Protein AF-A0A3S1A5G0-F1 (afdb_monomer)

Mean predicted aligned error: 8.01 Å

Structure (mmCIF, N/CA/C/O backbone):
data_AF-A0A3S1A5G0-F1
#
_entry.id   AF-A0A3S1A5G0-F1
#
loop_
_atom_site.group_PDB
_atom_site.id
_atom_site.type_symbol
_atom_site.label_atom_id
_atom_site.label_alt_id
_atom_site.label_comp_id
_atom_site.label_asym_id
_atom_site.label_entity_id
_atom_site.label_seq_id
_atom_site.pdbx_PDB_ins_code
_atom_site.Cartn_x
_atom_site.Cartn_y
_atom_site.Cartn_z
_atom_site.occupancy
_atom_site.B_iso_or_equiv
_atom_site.auth_seq_id
_atom_site.auth_comp_id
_atom_site.auth_asym_id
_atom_site.auth_atom_id
_atom_site.pdbx_PDB_model_num
ATOM 1 N N . MET A 1 1 ? -16.734 -9.624 -8.275 1.00 59.69 1 MET A N 1
ATOM 2 C CA . MET A 1 1 ? -16.719 -8.374 -7.486 1.00 59.69 1 MET A CA 1
ATOM 3 C C . MET A 1 1 ? -15.672 -7.457 -8.098 1.00 59.69 1 MET A C 1
ATOM 5 O O . MET A 1 1 ? -14.616 -7.969 -8.450 1.00 59.69 1 MET A O 1
ATOM 9 N N . GLN A 1 2 ? -15.973 -6.176 -8.327 1.00 87.06 2 GLN A N 1
ATOM 10 C CA . GLN A 1 2 ? -14.981 -5.236 -8.868 1.00 87.06 2 GLN A CA 1
ATOM 11 C C . GLN A 1 2 ? -13.916 -4.934 -7.802 1.00 87.06 2 GLN A C 1
ATOM 13 O O . GLN A 1 2 ? -14.195 -5.022 -6.607 1.00 87.06 2 GLN A O 1
ATOM 18 N N . ILE A 1 3 ? -12.699 -4.570 -8.219 1.00 89.12 3 ILE A N 1
ATOM 19 C CA . ILE A 1 3 ? -11.584 -4.310 -7.288 1.00 89.12 3 ILE A CA 1
ATOM 20 C C . ILE A 1 3 ? -11.909 -3.191 -6.286 1.00 89.12 3 ILE A C 1
ATOM 22 O O . ILE A 1 3 ? -11.538 -3.273 -5.120 1.00 89.12 3 ILE A O 1
ATOM 26 N N . ILE A 1 4 ? -12.669 -2.181 -6.716 1.00 88.31 4 ILE A N 1
ATOM 27 C CA . ILE A 1 4 ? -13.096 -1.067 -5.864 1.00 88.31 4 ILE A CA 1
ATOM 28 C C . ILE A 1 4 ? -14.069 -1.544 -4.780 1.00 88.31 4 ILE A C 1
ATOM 30 O O . ILE A 1 4 ? -13.884 -1.202 -3.617 1.00 88.31 4 ILE A O 1
ATOM 34 N N . ASP A 1 5 ? -15.048 -2.385 -5.129 1.00 89.38 5 ASP A N 1
ATOM 35 C CA . ASP A 1 5 ? -16.004 -2.944 -4.158 1.00 89.38 5 ASP A CA 1
ATOM 36 C C . ASP A 1 5 ? -15.286 -3.752 -3.081 1.00 89.38 5 ASP A C 1
ATOM 38 O O . ASP A 1 5 ? -15.599 -3.648 -1.895 1.00 89.38 5 ASP A O 1
ATOM 42 N N . PHE A 1 6 ? -14.276 -4.520 -3.501 1.00 93.44 6 PHE A N 1
ATOM 43 C CA . PHE A 1 6 ? -13.421 -5.247 -2.579 1.00 93.44 6 PHE A CA 1
ATOM 44 C C . PHE A 1 6 ? -12.716 -4.294 -1.606 1.00 93.44 6 PHE A C 1
ATOM 46 O O . PHE A 1 6 ? -12.837 -4.483 -0.397 1.00 93.44 6 PHE A O 1
ATOM 53 N N . LEU A 1 7 ? -12.035 -3.253 -2.103 1.00 94.19 7 LEU A N 1
ATOM 54 C CA . LEU A 1 7 ? -11.307 -2.296 -1.260 1.00 94.19 7 LEU A CA 1
ATOM 55 C C . LEU A 1 7 ? -12.207 -1.600 -0.236 1.00 94.19 7 LEU A C 1
ATOM 57 O O . LEU A 1 7 ? -11.812 -1.441 0.921 1.00 94.19 7 LEU A O 1
ATOM 61 N N . VAL A 1 8 ? -13.427 -1.231 -0.638 1.00 92.19 8 VAL A N 1
ATOM 62 C CA . VAL A 1 8 ? -14.415 -0.673 0.292 1.00 92.19 8 VAL A CA 1
ATOM 63 C C . VAL A 1 8 ? -14.790 -1.698 1.363 1.00 92.19 8 VAL A C 1
ATOM 65 O O . VAL A 1 8 ? -14.816 -1.359 2.545 1.00 92.19 8 VAL A O 1
ATOM 68 N N . SER A 1 9 ? -15.042 -2.953 0.976 1.00 93.19 9 SER A N 1
ATOM 69 C CA . SER A 1 9 ? -15.456 -4.008 1.914 1.00 93.19 9 SER A CA 1
ATOM 70 C C . SER A 1 9 ? -14.397 -4.346 2.970 1.00 93.19 9 SER A C 1
ATOM 72 O O . SER A 1 9 ? -14.744 -4.770 4.071 1.00 93.19 9 SER A O 1
ATOM 74 N N . VAL A 1 10 ? -13.113 -4.126 2.666 1.00 95.56 10 VAL A N 1
ATOM 75 C CA . VAL A 1 10 ? -11.989 -4.433 3.566 1.00 95.56 10 VAL A CA 1
ATOM 76 C C . VAL A 1 10 ? -11.429 -3.209 4.292 1.00 95.56 10 VAL A C 1
ATOM 78 O O . VAL A 1 10 ? -10.388 -3.314 4.940 1.00 95.56 10 VAL A O 1
ATOM 81 N N . ASN A 1 11 ? -12.096 -2.055 4.212 1.00 95.25 11 ASN A N 1
ATOM 82 C CA . ASN A 1 11 ? -11.663 -0.819 4.862 1.00 95.25 11 ASN A CA 1
ATOM 83 C C . ASN A 1 11 ? -11.398 -1.022 6.366 1.00 95.25 11 ASN A C 1
ATOM 85 O O . ASN A 1 11 ? -12.297 -1.410 7.111 1.00 95.25 11 ASN A O 1
ATOM 89 N N . GLY A 1 12 ? -10.153 -0.795 6.794 1.00 95.88 12 GLY A N 1
ATOM 90 C CA . GLY A 1 12 ? -9.701 -0.993 8.175 1.00 95.88 12 GLY A CA 1
ATOM 91 C C . GLY A 1 12 ? -9.415 -2.447 8.570 1.00 95.88 12 GLY A C 1
ATOM 92 O O . GLY A 1 12 ? -8.951 -2.686 9.679 1.00 95.88 12 GLY A O 1
ATOM 93 N N . ASN A 1 13 ? -9.660 -3.413 7.681 1.00 97.12 13 ASN A N 1
ATOM 94 C CA . ASN A 1 13 ? -9.540 -4.849 7.960 1.00 97.12 13 ASN A CA 1
ATOM 95 C C . ASN A 1 13 ? -8.471 -5.556 7.111 1.00 97.12 13 ASN A C 1
ATOM 97 O O . ASN A 1 13 ? -8.110 -6.695 7.406 1.00 97.12 13 ASN A O 1
ATOM 101 N N . ALA A 1 14 ? -7.976 -4.916 6.052 1.00 98.12 14 ALA A N 1
ATOM 102 C CA . ALA A 1 14 ? -6.849 -5.407 5.268 1.00 98.12 14 ALA A CA 1
ATOM 103 C C . ALA A 1 14 ? -5.554 -4.652 5.607 1.00 98.12 14 ALA A C 1
ATOM 105 O O . ALA A 1 14 ? -5.556 -3.557 6.173 1.00 98.12 14 ALA A O 1
ATOM 106 N N . GLN A 1 15 ? -4.428 -5.255 5.249 1.00 98.69 15 GLN A N 1
ATOM 107 C CA . GLN A 1 15 ? -3.091 -4.757 5.554 1.00 98.69 15 GLN A CA 1
ATOM 108 C C . GLN A 1 15 ? -2.257 -4.670 4.285 1.00 98.69 15 GLN A C 1
ATOM 110 O O . GLN A 1 15 ? -2.434 -5.475 3.375 1.00 98.69 15 GLN A O 1
ATOM 115 N N . LEU A 1 16 ? -1.328 -3.725 4.241 1.00 98.75 16 LEU A N 1
ATOM 116 C CA . LEU A 1 16 ? -0.331 -3.601 3.193 1.00 98.75 16 LEU A CA 1
ATOM 117 C C . LEU A 1 16 ? 1.005 -4.149 3.698 1.00 98.75 16 LEU A C 1
ATOM 119 O O . LEU A 1 16 ? 1.461 -3.785 4.783 1.00 98.75 16 LEU A O 1
ATOM 123 N N . TRP A 1 17 ? 1.631 -5.006 2.902 1.00 98.69 17 TRP A N 1
ATOM 124 C CA . TRP A 1 17 ? 2.899 -5.651 3.227 1.00 98.69 17 TRP A CA 1
ATOM 125 C C . TRP A 1 17 ? 3.897 -5.462 2.089 1.00 98.69 17 TRP A C 1
ATOM 127 O O . TRP A 1 17 ? 3.534 -5.613 0.926 1.00 98.69 17 TRP A O 1
ATOM 137 N N . GLY A 1 18 ? 5.139 -5.116 2.414 1.00 98.12 18 GLY A N 1
ATOM 138 C CA . GLY A 1 18 ? 6.247 -5.018 1.471 1.00 98.12 18 GLY A CA 1
ATOM 139 C C . GLY A 1 18 ? 6.685 -6.390 0.970 1.00 98.12 18 GLY A C 1
ATOM 140 O O . GLY A 1 18 ? 6.433 -7.413 1.610 1.00 98.12 18 GLY A O 1
ATOM 141 N N . GLY A 1 19 ? 7.365 -6.414 -0.177 1.00 95.31 19 GLY A N 1
ATOM 142 C CA . GLY A 1 19 ? 7.886 -7.652 -0.765 1.00 95.31 19 GLY A CA 1
ATOM 143 C C . GLY A 1 19 ? 8.941 -8.368 0.090 1.00 95.31 19 GLY A C 1
ATOM 144 O O . GLY A 1 19 ? 9.226 -9.539 -0.134 1.00 95.31 19 GLY A O 1
ATOM 145 N N . ASP A 1 20 ? 9.488 -7.679 1.086 1.00 97.00 20 ASP A N 1
ATOM 146 C CA . ASP A 1 20 ? 10.397 -8.183 2.116 1.00 97.00 20 ASP A CA 1
ATOM 147 C C . ASP A 1 20 ? 9.690 -8.663 3.393 1.00 97.00 20 ASP A C 1
ATOM 149 O O . ASP A 1 20 ? 10.347 -9.073 4.349 1.00 97.00 20 ASP A O 1
ATOM 153 N N . GLY A 1 21 ? 8.357 -8.622 3.429 1.00 97.44 21 GLY A N 1
ATOM 154 C CA . GLY A 1 21 ? 7.574 -8.956 4.614 1.00 97.44 21 GLY A CA 1
ATOM 155 C C . GLY A 1 21 ? 7.481 -7.821 5.636 1.00 97.44 21 GLY A C 1
ATOM 156 O O . GLY A 1 21 ? 7.011 -8.055 6.748 1.00 97.44 21 GLY A O 1
ATOM 157 N N . GLN A 1 22 ? 7.884 -6.592 5.293 1.00 98.44 22 GLN A N 1
ATOM 158 C CA . GLN A 1 22 ? 7.667 -5.433 6.155 1.00 98.44 22 GLN A CA 1
ATOM 159 C C . GLN A 1 22 ? 6.181 -5.052 6.187 1.00 98.44 22 GLN A C 1
ATOM 161 O O . GLN A 1 22 ? 5.540 -4.904 5.151 1.00 98.44 22 GLN A O 1
ATOM 166 N N . PHE A 1 23 ? 5.632 -4.810 7.375 1.00 98.62 23 PHE A N 1
ATOM 167 C CA . PHE A 1 23 ? 4.306 -4.209 7.507 1.00 98.62 23 PHE A CA 1
ATOM 168 C C . PHE A 1 23 ? 4.342 -2.733 7.079 1.00 98.62 23 PHE A C 1
ATOM 170 O O . PHE A 1 23 ? 5.158 -1.965 7.592 1.00 98.62 23 PHE A O 1
ATOM 177 N N . LEU A 1 24 ? 3.458 -2.336 6.161 1.00 98.75 24 LEU A N 1
ATOM 178 C CA . LEU A 1 24 ? 3.393 -0.986 5.580 1.00 98.75 24 LEU A CA 1
ATOM 179 C C . LEU A 1 24 ? 2.120 -0.220 5.957 1.00 98.75 24 LEU A C 1
ATOM 181 O O . LEU A 1 24 ? 1.934 0.904 5.501 1.00 98.75 24 LEU A O 1
ATOM 185 N N . GLY A 1 25 ? 1.257 -0.800 6.792 1.00 98.56 25 GLY A N 1
ATOM 186 C CA . GLY A 1 25 ? 0.063 -0.143 7.321 1.00 98.56 25 GLY A CA 1
ATOM 187 C C . GLY A 1 25 ? -1.234 -0.907 7.076 1.00 98.56 25 GLY A C 1
ATOM 188 O O . GLY A 1 25 ? -1.294 -1.893 6.344 1.00 98.56 25 GLY A O 1
ATOM 189 N N . VAL A 1 26 ? -2.306 -0.436 7.704 1.00 98.56 26 VAL A N 1
ATOM 190 C CA . VAL A 1 26 ? -3.684 -0.869 7.463 1.00 98.56 26 VAL A CA 1
ATOM 191 C C . VAL A 1 26 ? -4.250 -0.043 6.312 1.00 98.56 26 VAL A C 1
ATOM 193 O O . VAL A 1 26 ? -4.201 1.190 6.342 1.00 98.56 26 VAL A O 1
ATOM 196 N N . VAL A 1 27 ? -4.832 -0.712 5.314 1.00 97.75 27 VAL A N 1
ATOM 197 C CA . VAL A 1 27 ? -5.611 -0.053 4.253 1.00 97.75 27 VAL A CA 1
ATOM 198 C C . VAL A 1 27 ? -6.927 0.436 4.862 1.00 97.75 27 VAL A C 1
ATOM 200 O O . VAL A 1 27 ? -7.902 -0.306 4.994 1.00 97.75 27 VAL A O 1
ATOM 203 N N . SER A 1 28 ? -6.906 1.682 5.327 1.00 96.00 28 SER A N 1
ATOM 204 C CA . SER A 1 28 ? -7.954 2.287 6.142 1.00 96.00 28 SER A CA 1
ATOM 205 C C . SER A 1 28 ? -8.206 3.729 5.725 1.00 96.00 28 SER A C 1
ATOM 207 O O . SER A 1 28 ? -7.273 4.493 5.484 1.00 96.00 28 SER A O 1
ATOM 209 N N . SER A 1 29 ? -9.476 4.126 5.703 1.00 95.50 29 SER A N 1
ATOM 210 C CA . SER A 1 29 ? -9.883 5.524 5.556 1.00 95.50 29 SER A CA 1
ATOM 211 C C . SER A 1 29 ? -9.835 6.302 6.876 1.00 95.50 29 SER A C 1
ATOM 213 O O . SER A 1 29 ? -10.126 7.494 6.896 1.00 95.50 29 SER A O 1
ATOM 215 N N . ASN A 1 30 ? -9.511 5.663 8.004 1.00 95.12 30 ASN A N 1
ATOM 216 C CA . ASN A 1 30 ? -9.376 6.361 9.278 1.00 95.12 30 ASN A CA 1
ATOM 217 C C . ASN A 1 30 ? -8.020 7.078 9.344 1.00 95.12 30 ASN A C 1
ATOM 219 O O . ASN A 1 30 ? -6.994 6.447 9.582 1.00 95.12 30 ASN A O 1
ATOM 223 N N . ILE A 1 31 ? -8.011 8.398 9.162 1.00 96.00 31 ILE A N 1
ATOM 224 C CA . ILE A 1 31 ? -6.790 9.223 9.200 1.00 96.00 31 ILE A CA 1
ATOM 225 C C . ILE A 1 31 ? -6.173 9.352 10.601 1.00 96.00 31 ILE A C 1
ATOM 227 O O . ILE A 1 31 ? -5.032 9.786 10.726 1.00 96.00 31 ILE A O 1
ATOM 231 N N . TYR A 1 32 ? -6.917 8.991 11.650 1.00 95.25 32 TYR A N 1
ATOM 232 C CA . TYR A 1 32 ? -6.468 9.080 13.042 1.00 95.25 32 TYR A CA 1
ATOM 233 C C . TYR A 1 32 ? -5.896 7.765 13.572 1.00 95.25 32 TYR A C 1
ATOM 235 O O . TYR A 1 32 ? -5.269 7.752 14.630 1.00 95.25 32 TYR A O 1
ATOM 243 N N . ASP A 1 33 ? -6.097 6.657 12.857 1.00 97.00 33 ASP A N 1
ATOM 244 C CA . ASP A 1 33 ? -5.480 5.385 13.212 1.00 97.00 33 ASP A CA 1
ATOM 245 C C . ASP A 1 33 ? -3.966 5.469 12.970 1.00 97.00 33 ASP A C 1
ATOM 247 O O . ASP A 1 33 ? -3.500 5.838 11.891 1.00 97.00 33 ASP A O 1
ATOM 251 N N . VAL A 1 34 ? -3.181 5.140 13.994 1.00 97.19 34 VAL A N 1
ATOM 252 C CA . VAL A 1 34 ? -1.711 5.163 13.955 1.00 97.19 34 VAL A CA 1
ATOM 253 C C . VAL A 1 34 ? -1.129 4.218 12.904 1.00 97.19 34 VAL A C 1
ATOM 255 O O . VAL A 1 34 ? -0.036 4.473 12.398 1.00 97.19 34 VAL A O 1
ATOM 258 N N . ASN A 1 35 ? -1.862 3.160 12.551 1.00 98.25 35 ASN A N 1
ATOM 259 C CA . ASN A 1 35 ? -1.448 2.180 11.555 1.00 98.25 35 ASN A CA 1
ATOM 260 C C . ASN A 1 35 ? -2.002 2.472 10.158 1.00 98.25 35 ASN A C 1
ATOM 262 O O . ASN A 1 35 ? -1.646 1.769 9.219 1.00 98.25 35 ASN A O 1
ATOM 266 N N . SER A 1 36 ? -2.866 3.472 9.992 1.00 98.19 36 SER A N 1
ATOM 267 C CA . SER A 1 36 ? -3.494 3.761 8.703 1.00 98.19 36 SER A CA 1
ATOM 268 C C . SER A 1 36 ? -2.501 4.293 7.672 1.00 98.19 36 SER A C 1
ATOM 270 O O . SER A 1 36 ? -1.716 5.202 7.955 1.00 98.19 36 SER A O 1
ATOM 272 N N . ILE A 1 37 ? -2.615 3.797 6.437 1.00 98.31 37 ILE A N 1
ATOM 273 C CA . ILE A 1 37 ? -1.882 4.329 5.277 1.00 98.31 37 ILE A CA 1
ATOM 274 C C . ILE A 1 37 ? -2.303 5.759 4.893 1.00 98.31 37 ILE A C 1
ATOM 276 O O . ILE A 1 37 ? -1.657 6.379 4.054 1.00 98.31 37 ILE A O 1
ATOM 280 N N . LEU A 1 38 ? -3.374 6.297 5.489 1.00 97.62 38 LEU A N 1
ATOM 281 C CA . LEU A 1 38 ? -3.796 7.690 5.309 1.00 97.62 38 LEU A CA 1
ATOM 282 C C . LEU A 1 38 ? -3.459 8.598 6.494 1.00 97.62 38 LEU A C 1
ATOM 284 O O . LEU A 1 38 ? -3.757 9.794 6.455 1.00 97.62 38 LEU A O 1
ATOM 288 N N . ASN A 1 39 ? -2.844 8.075 7.555 1.00 97.50 39 ASN A N 1
ATOM 289 C CA . ASN A 1 39 ? -2.387 8.926 8.641 1.00 97.50 39 ASN A CA 1
ATOM 290 C C . ASN A 1 39 ? -1.140 9.706 8.203 1.00 97.50 39 ASN A C 1
ATOM 292 O O . ASN A 1 39 ? -0.016 9.209 8.286 1.00 97.50 39 ASN A O 1
ATOM 296 N N . GLN A 1 40 ? -1.347 10.949 7.765 1.00 96.88 40 GLN A N 1
ATOM 297 C CA . GLN A 1 40 ? -0.306 11.835 7.228 1.00 96.88 40 GLN A CA 1
ATOM 298 C C . GLN A 1 40 ? 0.824 12.176 8.218 1.00 96.88 40 GLN A C 1
ATOM 300 O O . GLN A 1 40 ? 1.882 12.655 7.806 1.00 96.88 40 GLN A O 1
ATOM 305 N N . TYR A 1 41 ? 0.611 11.935 9.513 1.00 96.25 41 TYR A N 1
ATOM 306 C CA . TYR A 1 41 ? 1.606 12.148 10.566 1.00 96.25 41 TYR A CA 1
ATOM 307 C C . TYR A 1 41 ? 2.176 10.830 11.114 1.00 96.25 41 TYR A C 1
ATOM 309 O O . TYR A 1 41 ? 3.049 10.852 11.978 1.00 96.25 41 TYR A O 1
ATOM 317 N N . GLY A 1 42 ? 1.688 9.685 10.629 1.00 95.56 42 GLY A N 1
ATOM 318 C CA . GLY A 1 42 ? 2.087 8.355 11.076 1.00 95.56 42 GLY A CA 1
ATOM 319 C C . GLY A 1 42 ? 3.242 7.755 10.273 1.00 95.56 42 GLY A C 1
ATOM 320 O O . GLY A 1 42 ? 3.596 8.214 9.186 1.00 95.56 42 GLY A O 1
ATOM 321 N N . PHE A 1 43 ? 3.798 6.658 10.790 1.00 97.81 43 PHE A N 1
ATOM 322 C CA . PHE A 1 43 ? 4.897 5.924 10.148 1.00 97.81 43 PHE A CA 1
ATOM 323 C C . PHE A 1 43 ? 4.521 5.284 8.804 1.00 97.81 43 PHE A C 1
ATOM 325 O O . PHE A 1 43 ? 5.403 5.086 7.969 1.00 97.81 43 PHE A O 1
ATOM 332 N N . TYR A 1 44 ? 3.235 4.977 8.616 1.00 98.44 44 TYR A N 1
ATOM 333 C CA . TYR A 1 44 ? 2.710 4.172 7.509 1.00 98.44 44 TYR A CA 1
ATOM 334 C C . TYR A 1 44 ? 1.948 4.978 6.447 1.00 98.44 44 TYR A C 1
ATOM 336 O O . TYR A 1 44 ? 1.826 4.525 5.315 1.00 98.44 44 TYR A O 1
ATOM 344 N N . GLY A 1 45 ? 1.457 6.173 6.788 1.00 97.50 45 GLY A N 1
ATOM 345 C CA . GLY A 1 45 ? 0.761 7.060 5.847 1.00 97.50 45 GLY A CA 1
ATOM 346 C C . GLY A 1 45 ? 1.444 8.405 5.613 1.00 97.50 45 GLY A C 1
ATOM 347 O O . GLY A 1 45 ? 1.126 9.105 4.653 1.00 97.50 45 GLY A O 1
ATOM 348 N N . GLY A 1 46 ? 2.398 8.787 6.465 1.00 97.50 46 GLY A N 1
ATOM 349 C CA . GLY A 1 46 ? 3.022 10.101 6.404 1.00 97.50 46 GLY A CA 1
ATOM 350 C C . GLY A 1 46 ? 4.040 10.241 5.280 1.00 97.50 46 GLY A C 1
ATOM 351 O O . GLY A 1 46 ? 4.753 9.296 4.945 1.00 97.50 46 GLY A O 1
ATOM 352 N N . GLN A 1 47 ? 4.179 11.456 4.750 1.00 97.25 47 GLN A N 1
ATOM 353 C CA . GLN A 1 47 ? 5.163 11.792 3.706 1.00 97.25 47 GLN A CA 1
ATOM 354 C C . GLN A 1 47 ? 6.629 11.636 4.154 1.00 97.25 47 GLN A C 1
ATOM 356 O O . GLN A 1 47 ? 7.534 11.584 3.330 1.00 97.25 47 GLN A O 1
ATOM 361 N N . TYR A 1 48 ? 6.865 11.542 5.464 1.00 96.62 48 TYR A N 1
ATOM 362 C CA . TYR A 1 48 ? 8.177 11.268 6.059 1.00 96.62 48 TYR A CA 1
ATOM 363 C C . TYR A 1 48 ? 8.198 9.947 6.840 1.00 96.62 48 TYR A C 1
ATOM 365 O O . TYR A 1 48 ? 9.169 9.644 7.531 1.00 96.62 48 TYR A O 1
ATOM 373 N N . GLY A 1 49 ? 7.125 9.1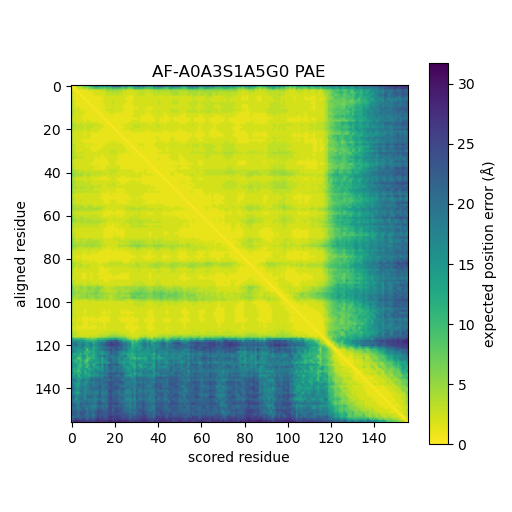56 6.752 1.00 98.00 49 GLY A N 1
ATOM 374 C CA . GLY A 1 49 ? 7.032 7.863 7.413 1.00 98.00 49 GLY A CA 1
ATOM 375 C C . GLY A 1 49 ? 8.036 6.881 6.815 1.00 98.00 49 GLY A C 1
ATOM 376 O O . GLY A 1 49 ? 8.118 6.728 5.597 1.00 98.00 49 GLY A O 1
ATOM 377 N N . VAL A 1 50 ? 8.821 6.212 7.658 1.00 97.31 50 VAL A N 1
ATOM 378 C CA . VAL A 1 50 ? 9.876 5.290 7.196 1.00 97.31 50 VAL A CA 1
ATOM 379 C C . VAL A 1 50 ? 9.321 4.033 6.514 1.00 97.31 50 VAL A C 1
ATOM 381 O O . VAL A 1 50 ? 10.004 3.451 5.676 1.00 97.31 50 VAL A O 1
ATOM 384 N N . PHE A 1 51 ? 8.075 3.656 6.823 1.00 98.62 51 PHE A N 1
ATOM 385 C CA . PHE A 1 51 ? 7.358 2.512 6.241 1.00 98.62 51 PHE A CA 1
ATOM 386 C C . PHE A 1 51 ? 6.212 2.940 5.315 1.00 98.62 51 PHE A C 1
ATOM 388 O O . PHE A 1 51 ? 5.412 2.115 4.888 1.00 98.62 51 PHE A O 1
ATOM 395 N N . SER A 1 52 ? 6.111 4.235 5.024 1.00 98.50 52 SER A N 1
ATOM 396 C CA . SER A 1 52 ? 5.008 4.799 4.260 1.00 98.50 52 SER A CA 1
ATOM 397 C C . SER A 1 52 ? 5.255 4.674 2.764 1.00 98.50 52 SER A C 1
ATOM 399 O O . SER A 1 52 ? 6.306 5.086 2.263 1.00 98.50 52 SER A O 1
ATOM 401 N N . ILE A 1 53 ? 4.249 4.187 2.036 1.00 98.38 53 ILE A N 1
ATOM 402 C CA . ILE A 1 53 ? 4.258 4.249 0.569 1.00 98.38 53 ILE A CA 1
ATOM 403 C C . ILE A 1 53 ? 4.112 5.687 0.057 1.00 98.38 53 ILE A C 1
ATOM 405 O O . ILE A 1 53 ? 4.511 5.982 -1.060 1.00 98.38 53 ILE A O 1
ATOM 409 N N . SER A 1 54 ? 3.614 6.602 0.889 1.00 98.06 54 SER A N 1
ATOM 410 C CA . SER A 1 54 ? 3.483 8.026 0.565 1.00 98.06 54 SER A CA 1
ATOM 411 C C . SER A 1 54 ? 4.774 8.816 0.812 1.00 98.06 54 SER A C 1
ATOM 413 O O . SER A 1 54 ? 4.787 10.028 0.610 1.00 98.06 54 SER A O 1
ATOM 415 N N . ASN A 1 55 ? 5.855 8.175 1.278 1.00 98.25 55 ASN A N 1
ATOM 416 C CA . ASN A 1 55 ? 7.151 8.826 1.465 1.00 98.25 55 ASN A CA 1
ATOM 417 C C . ASN A 1 55 ? 7.991 8.755 0.174 1.00 98.25 55 ASN A C 1
ATOM 419 O O . ASN A 1 55 ? 8.578 7.705 -0.108 1.00 98.25 55 ASN A O 1
ATOM 423 N N . PRO A 1 56 ? 8.137 9.862 -0.583 1.00 97.50 56 PRO A N 1
ATOM 424 C CA . PRO A 1 56 ? 8.806 9.860 -1.886 1.00 97.50 56 PRO A CA 1
ATOM 425 C C . PRO A 1 56 ? 10.327 9.658 -1.801 1.00 97.50 56 PRO A C 1
ATOM 427 O O . PRO A 1 56 ? 10.984 9.457 -2.823 1.00 97.50 56 PRO A O 1
ATOM 430 N N . TYR A 1 57 ? 10.898 9.704 -0.598 1.00 96.25 57 TYR A N 1
ATOM 431 C CA . TYR A 1 57 ? 12.321 9.478 -0.347 1.00 96.25 57 TYR A CA 1
ATOM 432 C C . TYR A 1 57 ? 12.591 8.119 0.315 1.00 96.25 57 TYR A C 1
ATOM 434 O O . TYR A 1 57 ? 13.746 7.76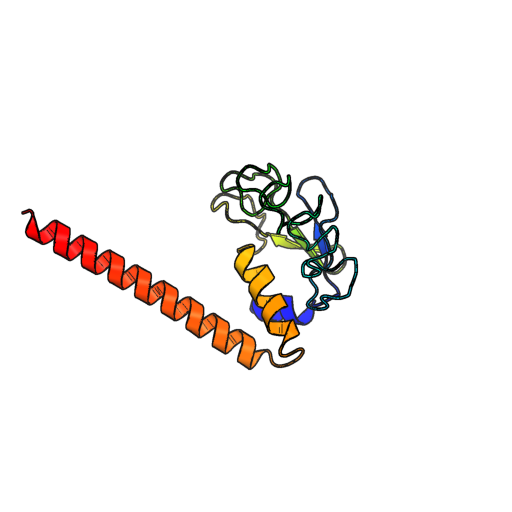3 0.543 1.00 96.25 57 TYR A O 1
ATOM 442 N N . GLY A 1 58 ? 11.539 7.367 0.650 1.00 96.31 58 GLY A N 1
ATOM 443 C CA . GLY A 1 58 ? 11.625 6.116 1.395 1.00 96.31 58 GLY A CA 1
ATOM 444 C C . GLY A 1 58 ? 11.800 4.878 0.517 1.00 96.31 58 GLY A C 1
ATOM 445 O O . GLY A 1 58 ? 11.526 4.884 -0.683 1.00 96.31 58 GLY A O 1
ATOM 446 N N . LEU A 1 59 ? 12.186 3.771 1.155 1.00 97.69 59 LEU A N 1
ATOM 447 C CA . LEU A 1 59 ? 12.347 2.462 0.511 1.00 97.69 59 LEU A CA 1
ATOM 448 C C . LEU A 1 59 ? 11.039 1.919 -0.094 1.00 97.69 59 LEU A C 1
ATOM 450 O O . LEU A 1 59 ? 11.074 1.210 -1.100 1.00 97.69 59 LEU A O 1
ATOM 454 N N . TYR A 1 60 ? 9.907 2.282 0.516 1.00 98.38 60 TYR A N 1
ATOM 455 C CA . TYR A 1 60 ? 8.571 1.775 0.195 1.00 98.38 60 TYR A CA 1
ATOM 456 C C . TYR A 1 60 ? 7.695 2.766 -0.576 1.00 98.38 60 TYR A C 1
ATOM 458 O O . TYR A 1 60 ? 6.625 2.380 -1.022 1.00 98.38 60 TYR A O 1
ATOM 466 N N . GLY A 1 61 ? 8.124 4.020 -0.744 1.00 97.75 61 GLY A N 1
ATOM 467 C CA . GLY A 1 61 ? 7.345 5.052 -1.442 1.00 97.75 61 GLY A CA 1
ATOM 468 C C . GLY A 1 61 ? 8.110 5.812 -2.521 1.00 97.75 61 GLY A C 1
ATOM 469 O O . GLY A 1 61 ? 7.516 6.368 -3.441 1.00 97.75 61 GLY A O 1
ATOM 470 N N . GLY A 1 62 ? 9.443 5.807 -2.476 1.00 97.25 62 GLY A N 1
ATOM 471 C CA . GLY A 1 62 ? 10.252 6.540 -3.439 1.00 97.25 62 GLY A CA 1
ATOM 472 C C . GLY A 1 62 ? 10.299 5.881 -4.810 1.00 97.25 62 GLY A C 1
ATOM 473 O O . GLY A 1 62 ? 10.249 4.660 -4.936 1.00 97.25 62 GLY A O 1
ATOM 474 N N . GLN A 1 63 ? 10.472 6.686 -5.857 1.00 96.25 63 GLN A N 1
ATOM 475 C CA . GLN A 1 63 ? 10.554 6.214 -7.251 1.00 96.25 63 GLN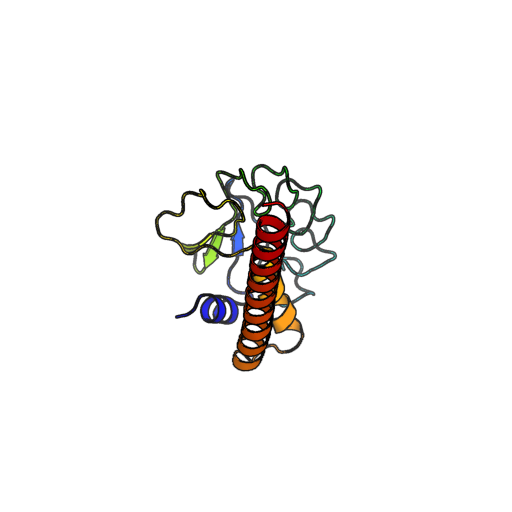 A CA 1
ATOM 476 C C . GLN A 1 63 ? 11.711 5.228 -7.515 1.00 96.25 63 GLN A C 1
ATOM 478 O O . GLN A 1 63 ? 11.678 4.476 -8.482 1.00 96.25 63 GLN A O 1
ATOM 483 N N . TRP A 1 64 ? 12.725 5.223 -6.645 1.00 96.00 64 TRP A N 1
ATOM 484 C CA . TRP A 1 64 ? 13.886 4.327 -6.707 1.00 96.00 64 TRP A CA 1
ATOM 485 C C . TRP A 1 64 ? 13.897 3.279 -5.586 1.00 96.00 64 TRP A C 1
ATOM 487 O O . TRP A 1 64 ? 14.846 2.507 -5.471 1.00 96.00 64 TRP A O 1
ATOM 497 N N . GLY A 1 65 ? 12.866 3.252 -4.738 1.00 97.56 65 GLY A N 1
ATOM 498 C CA . GLY A 1 65 ? 12.761 2.284 -3.654 1.00 97.56 65 GLY A CA 1
ATOM 499 C C . GLY A 1 65 ? 12.615 0.869 -4.209 1.00 97.56 65 GLY A C 1
ATOM 500 O O . GLY A 1 65 ? 11.789 0.624 -5.088 1.00 97.56 65 GLY A O 1
ATOM 501 N N . VAL A 1 66 ? 13.419 -0.076 -3.722 1.00 96.50 66 VAL A N 1
ATOM 502 C CA . VAL A 1 66 ? 13.412 -1.460 -4.240 1.00 96.50 66 VAL A CA 1
ATOM 503 C C . VAL A 1 66 ? 12.113 -2.209 -3.916 1.00 96.50 66 VAL A C 1
ATOM 505 O O . VAL A 1 66 ? 11.741 -3.109 -4.663 1.00 96.50 66 VAL A O 1
ATOM 508 N N . TYR A 1 67 ? 11.396 -1.785 -2.869 1.00 97.75 67 TYR A N 1
ATOM 509 C CA . TYR A 1 67 ? 10.080 -2.301 -2.463 1.00 97.75 67 TYR A CA 1
ATOM 510 C C . TYR A 1 67 ? 8.956 -1.285 -2.694 1.00 97.75 67 TYR A C 1
ATOM 512 O O . TYR A 1 67 ? 7.863 -1.421 -2.148 1.00 97.75 67 TYR A O 1
ATOM 520 N N . SER A 1 68 ? 9.227 -0.231 -3.462 1.00 98.19 68 SER A N 1
ATOM 521 C CA . SER A 1 68 ? 8.258 0.828 -3.705 1.00 98.19 68 SER A CA 1
ATOM 522 C C . SER A 1 68 ? 7.280 0.434 -4.810 1.00 98.19 68 SER A C 1
ATOM 524 O O . SER A 1 68 ? 7.722 0.048 -5.898 1.00 98.19 68 SER A O 1
ATOM 526 N N . PRO A 1 69 ? 5.962 0.619 -4.611 1.00 98.06 69 PRO A N 1
ATOM 527 C CA . PRO A 1 69 ? 4.980 0.402 -5.663 1.00 98.06 69 PRO A CA 1
ATOM 528 C C . PRO A 1 69 ? 5.115 1.448 -6.782 1.00 98.06 69 PRO A C 1
ATOM 530 O O . PRO A 1 69 ? 4.595 1.239 -7.875 1.00 98.06 69 PRO A O 1
ATOM 533 N N . TYR A 1 70 ? 5.821 2.558 -6.534 1.00 98.19 70 TYR A N 1
ATOM 534 C CA . TYR A 1 70 ? 6.074 3.624 -7.503 1.00 98.19 70 TYR A CA 1
ATOM 535 C C . TYR A 1 70 ? 7.293 3.375 -8.388 1.00 98.19 70 TYR A C 1
ATOM 537 O O . TYR A 1 70 ? 7.436 4.033 -9.418 1.00 98.19 70 TYR A O 1
ATOM 545 N N . ASN A 1 71 ? 8.170 2.446 -8.008 1.00 97.56 71 ASN A N 1
ATOM 546 C CA . ASN A 1 71 ? 9.335 2.107 -8.811 1.00 97.56 71 ASN A CA 1
ATOM 547 C C . ASN A 1 71 ? 8.909 1.206 -9.990 1.00 97.56 71 ASN A C 1
ATOM 549 O O . ASN A 1 71 ? 8.468 0.075 -9.759 1.00 97.56 71 ASN A O 1
ATOM 553 N N . PRO A 1 72 ? 9.067 1.650 -11.255 1.00 95.75 72 PRO A N 1
ATOM 554 C CA . PRO A 1 72 ? 8.651 0.877 -12.428 1.00 95.75 72 PRO A CA 1
ATOM 555 C C . PRO A 1 72 ? 9.460 -0.413 -12.627 1.00 95.75 72 PRO A C 1
ATOM 557 O O . PRO A 1 72 ? 9.078 -1.245 -13.444 1.00 95.75 72 PRO A O 1
ATOM 560 N N . TYR A 1 73 ? 10.550 -0.596 -11.877 1.00 95.44 73 TYR A N 1
ATOM 561 C CA . TYR A 1 73 ? 11.404 -1.782 -11.893 1.00 95.44 73 TYR A CA 1
ATOM 562 C C . TYR A 1 73 ? 11.313 -2.609 -10.600 1.00 95.44 73 TYR A C 1
ATOM 564 O O . TYR A 1 73 ? 12.123 -3.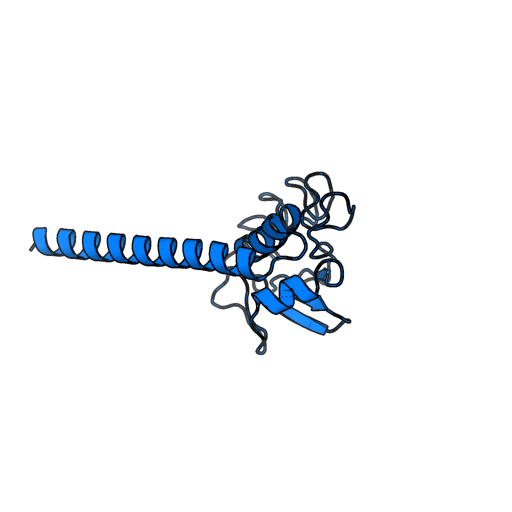511 -10.395 1.00 95.44 73 TYR A O 1
ATOM 572 N N . CYS A 1 74 ? 10.357 -2.321 -9.709 1.00 95.31 74 CYS A N 1
ATOM 573 C CA . CYS A 1 74 ? 10.168 -3.090 -8.480 1.00 95.31 74 CYS A CA 1
ATOM 574 C C . CYS A 1 74 ? 9.782 -4.542 -8.803 1.00 95.31 74 CYS A C 1
ATOM 576 O O . CYS A 1 74 ? 8.722 -4.796 -9.379 1.00 95.31 74 CYS A O 1
ATOM 578 N N . THR A 1 75 ? 10.640 -5.499 -8.442 1.00 92.62 75 THR A N 1
ATOM 579 C CA . THR A 1 75 ? 10.402 -6.936 -8.670 1.00 92.62 75 THR A CA 1
ATOM 580 C C . THR A 1 75 ? 9.572 -7.582 -7.569 1.00 92.62 75 THR A C 1
ATOM 582 O O . THR A 1 75 ? 8.908 -8.582 -7.824 1.00 92.62 75 THR A O 1
ATOM 585 N N . TYR A 1 76 ? 9.585 -7.001 -6.367 1.00 93.81 76 TYR A N 1
ATOM 586 C CA . TYR A 1 76 ? 8.844 -7.480 -5.199 1.00 93.81 76 TYR A CA 1
ATOM 587 C C . TYR A 1 76 ? 7.931 -6.367 -4.670 1.00 93.81 76 TYR A C 1
ATOM 589 O O . TYR A 1 76 ? 8.230 -5.755 -3.639 1.00 93.81 76 TYR A O 1
ATOM 597 N N . PRO A 1 77 ? 6.860 -6.039 -5.415 1.00 96.44 77 PRO A N 1
ATOM 598 C CA . PRO A 1 77 ? 5.959 -4.960 -5.045 1.00 96.44 77 PRO A CA 1
ATOM 599 C C . PRO A 1 77 ? 5.173 -5.276 -3.769 1.00 96.44 77 PRO A C 1
ATOM 601 O O . PRO A 1 77 ? 4.957 -6.449 -3.450 1.00 96.44 77 PRO A O 1
ATOM 604 N N . PRO A 1 78 ? 4.686 -4.242 -3.066 1.00 98.31 78 PRO A N 1
ATOM 605 C CA . PRO A 1 78 ? 3.777 -4.427 -1.953 1.00 98.31 78 PRO A CA 1
ATOM 606 C C . PRO A 1 78 ? 2.496 -5.167 -2.337 1.00 98.31 78 PRO A C 1
ATOM 608 O O . PRO A 1 78 ? 1.984 -5.054 -3.455 1.00 98.31 78 PRO A O 1
ATOM 611 N N . VAL A 1 79 ? 1.934 -5.879 -1.368 1.00 98.44 79 VAL A N 1
ATOM 612 C CA . VAL A 1 79 ? 0.723 -6.678 -1.517 1.00 98.44 79 VAL A CA 1
ATOM 613 C C . VAL A 1 79 ? -0.277 -6.347 -0.417 1.00 98.44 79 VAL A C 1
ATOM 615 O O . VAL A 1 79 ? 0.073 -6.199 0.755 1.00 98.44 79 VAL A O 1
ATOM 618 N N . ILE A 1 80 ? -1.543 -6.218 -0.799 1.00 98.62 80 ILE A N 1
ATOM 619 C CA . ILE A 1 80 ? -2.658 -6.147 0.137 1.00 98.62 80 ILE A CA 1
ATOM 620 C C . ILE A 1 80 ? -2.974 -7.569 0.588 1.00 98.62 80 ILE A C 1
ATOM 622 O O . ILE A 1 80 ? -3.144 -8.472 -0.235 1.00 98.62 80 ILE A O 1
ATOM 626 N N . VAL A 1 81 ? -3.079 -7.750 1.899 1.00 98.62 81 VAL A N 1
ATOM 627 C CA . VAL A 1 81 ? -3.401 -9.005 2.570 1.00 98.62 81 VAL A CA 1
ATOM 628 C C . VAL A 1 81 ? -4.718 -8.837 3.320 1.00 98.62 81 VAL A C 1
ATOM 630 O O . VAL A 1 81 ? -4.893 -7.888 4.085 1.00 98.62 81 VAL A O 1
ATOM 633 N N . TYR A 1 82 ? -5.645 -9.772 3.116 1.00 97.94 82 TYR A N 1
ATOM 634 C CA . TYR A 1 82 ? -6.922 -9.835 3.825 1.00 97.94 82 TYR A CA 1
ATOM 635 C C . TYR A 1 82 ? -7.137 -11.245 4.377 1.00 97.94 82 TYR A C 1
ATOM 637 O O . TYR A 1 82 ? -7.041 -12.228 3.643 1.00 97.94 82 TYR A O 1
ATOM 645 N N . GLY A 1 83 ? -7.382 -11.357 5.687 1.00 95.44 83 GLY A N 1
ATOM 646 C CA . GLY A 1 83 ? -7.527 -12.656 6.356 1.00 95.44 83 GLY A CA 1
ATOM 647 C C . GLY A 1 83 ? -6.320 -13.579 6.143 1.00 95.44 83 GLY A C 1
ATOM 648 O O . GLY A 1 83 ? -6.503 -14.754 5.842 1.00 95.44 83 GLY A O 1
ATOM 649 N N . ASN A 1 84 ? -5.103 -13.031 6.232 1.00 94.06 84 ASN A N 1
ATOM 650 C CA . ASN A 1 84 ? -3.816 -13.700 5.977 1.00 94.06 84 ASN A CA 1
ATOM 651 C C . ASN A 1 84 ? -3.585 -14.189 4.536 1.00 94.06 84 ASN A C 1
ATOM 653 O O . ASN A 1 84 ? -2.574 -14.835 4.273 1.00 94.06 84 ASN A O 1
ATOM 657 N N . ASN A 1 85 ? -4.471 -13.859 3.596 1.00 97.00 85 ASN A N 1
ATOM 658 C CA . ASN A 1 85 ? -4.311 -14.218 2.193 1.00 97.00 85 ASN A CA 1
ATOM 659 C C . ASN A 1 85 ? -3.899 -12.990 1.365 1.00 97.00 85 ASN A C 1
ATOM 661 O O . ASN A 1 85 ? -4.543 -11.943 1.484 1.00 97.00 85 ASN A O 1
ATOM 665 N N . PRO A 1 86 ? -2.861 -13.091 0.515 1.00 97.06 86 PRO A N 1
ATOM 666 C CA . PRO A 1 86 ? -2.560 -12.082 -0.497 1.00 97.06 86 PRO A CA 1
ATOM 667 C C . PRO A 1 86 ? -3.727 -11.945 -1.480 1.00 97.06 86 PRO A C 1
ATOM 669 O O . PRO A 1 86 ? -4.205 -12.947 -2.010 1.00 97.06 86 PRO A O 1
ATOM 672 N N . VAL A 1 87 ? -4.191 -10.718 -1.723 1.00 97.25 87 VAL A N 1
ATOM 673 C CA . VAL A 1 87 ? -5.403 -10.468 -2.528 1.00 97.25 87 VAL A CA 1
ATOM 674 C C . VAL A 1 87 ? -5.194 -9.505 -3.692 1.00 97.25 87 VAL A C 1
ATOM 676 O O . VAL A 1 87 ? -5.826 -9.686 -4.729 1.00 97.25 87 VAL A O 1
ATOM 679 N N . ILE A 1 88 ? -4.340 -8.487 -3.555 1.00 97.38 88 ILE A N 1
ATOM 680 C CA . ILE A 1 88 ? -4.101 -7.467 -4.591 1.00 97.38 88 ILE A CA 1
ATOM 681 C C . ILE A 1 88 ? -2.636 -7.044 -4.543 1.00 97.38 88 ILE A C 1
ATOM 683 O O . ILE A 1 88 ? -2.124 -6.742 -3.469 1.00 97.38 88 ILE A O 1
ATOM 687 N N . ILE A 1 89 ? -1.982 -6.954 -5.696 1.00 98.00 89 ILE A N 1
ATOM 688 C CA . ILE A 1 89 ? -0.634 -6.389 -5.811 1.00 98.00 89 ILE A CA 1
ATOM 689 C C . ILE A 1 89 ? -0.725 -4.891 -6.083 1.00 98.00 89 ILE A C 1
ATOM 691 O O . ILE A 1 89 ? -1.498 -4.452 -6.932 1.00 98.00 89 ILE A O 1
ATOM 695 N N . VAL A 1 90 ? 0.085 -4.104 -5.381 1.00 98.31 90 VAL A N 1
ATOM 696 C CA . VAL A 1 90 ? 0.148 -2.650 -5.535 1.00 98.31 90 VAL A CA 1
ATOM 697 C C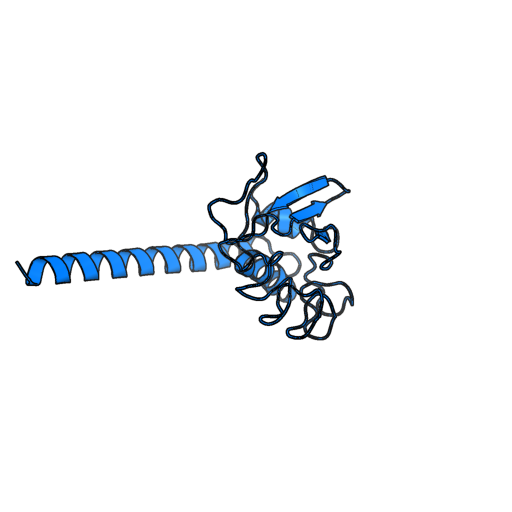 . VAL A 1 90 ? 1.428 -2.302 -6.279 1.00 98.31 90 VAL A C 1
ATOM 699 O O . VAL A 1 90 ? 2.519 -2.438 -5.730 1.00 98.31 90 VAL A O 1
ATOM 702 N N . THR A 1 91 ? 1.333 -1.893 -7.545 1.00 98.00 91 THR A N 1
ATOM 703 C CA . THR A 1 91 ? 2.532 -1.597 -8.343 1.00 98.00 91 THR A CA 1
ATOM 704 C C . THR A 1 91 ? 2.248 -0.778 -9.596 1.00 98.00 91 THR A C 1
ATOM 706 O O . THR A 1 91 ? 1.193 -0.902 -10.216 1.00 98.00 91 THR A O 1
ATOM 709 N N . ARG A 1 92 ? 3.241 0.020 -9.998 1.00 96.69 92 ARG A N 1
ATOM 710 C CA . ARG A 1 92 ? 3.359 0.654 -11.317 1.00 96.69 92 ARG A CA 1
ATOM 711 C C . ARG A 1 92 ? 4.224 -0.122 -12.295 1.00 96.69 92 ARG A C 1
ATOM 713 O O . ARG A 1 92 ? 4.302 0.272 -13.454 1.00 96.69 92 ARG A O 1
ATOM 720 N N . ASN A 1 93 ? 4.889 -1.188 -11.858 1.00 96.31 93 ASN A N 1
ATOM 721 C CA . ASN A 1 93 ? 5.669 -2.030 -12.752 1.00 96.31 93 ASN A CA 1
ATOM 722 C C . ASN A 1 93 ? 4.712 -2.877 -13.619 1.00 96.31 93 ASN A C 1
ATOM 724 O O . ASN A 1 93 ? 4.080 -3.796 -13.092 1.00 96.31 93 ASN A O 1
ATOM 728 N N . PRO A 1 94 ? 4.612 -2.632 -14.942 1.00 90.25 94 PRO A N 1
ATOM 729 C CA . PRO A 1 94 ? 3.704 -3.380 -15.814 1.00 90.25 94 PRO A CA 1
ATOM 730 C C . PRO A 1 94 ? 4.145 -4.836 -16.035 1.00 90.25 94 PRO A C 1
ATOM 732 O O . PRO A 1 94 ? 3.380 -5.633 -16.571 1.00 90.25 94 PRO A O 1
ATOM 735 N N . TYR A 1 95 ? 5.368 -5.185 -15.627 1.00 92.44 95 TYR A N 1
ATOM 736 C CA . TYR A 1 95 ? 5.964 -6.513 -15.760 1.00 92.44 95 TYR A CA 1
ATOM 737 C C . TYR A 1 95 ? 6.066 -7.258 -14.423 1.00 92.44 95 TYR A C 1
ATOM 739 O O . TYR A 1 95 ? 6.740 -8.286 -14.343 1.00 92.44 95 TYR A O 1
ATOM 747 N N . ALA A 1 96 ? 5.437 -6.743 -13.361 1.00 91.69 96 ALA A N 1
ATOM 748 C CA . ALA A 1 96 ? 5.430 -7.408 -12.067 1.00 91.69 96 ALA A CA 1
ATOM 749 C C . ALA A 1 96 ? 4.831 -8.819 -12.176 1.00 91.69 96 ALA A C 1
ATOM 751 O O . ALA A 1 96 ? 3.790 -9.029 -12.802 1.00 91.69 96 ALA A O 1
ATOM 752 N N . GLN A 1 97 ? 5.480 -9.795 -11.541 1.00 90.25 97 GLN A N 1
ATOM 753 C CA . GLN A 1 97 ? 4.956 -11.155 -11.464 1.00 90.25 97 GLN A CA 1
ATOM 754 C C . GLN A 1 97 ? 3.787 -11.188 -10.483 1.00 90.25 97 GLN A C 1
ATOM 756 O O . GLN A 1 97 ? 3.964 -10.890 -9.303 1.00 90.25 97 GLN A O 1
ATOM 761 N N . THR A 1 98 ? 2.593 -11.539 -10.967 1.00 90.00 98 THR A N 1
ATOM 762 C CA . THR A 1 98 ? 1.378 -11.428 -10.147 1.00 90.00 98 THR A CA 1
ATOM 763 C C . THR A 1 98 ? 0.840 -12.725 -9.584 1.00 90.00 98 THR A C 1
ATOM 765 O O . THR A 1 98 ? -0.001 -12.697 -8.689 1.00 90.00 98 THR A O 1
ATOM 768 N N . ASN A 1 99 ? 1.259 -13.866 -10.131 1.00 90.25 99 ASN A N 1
ATOM 769 C CA . ASN A 1 99 ? 0.690 -15.177 -9.813 1.00 90.25 99 ASN A CA 1
ATOM 770 C C . ASN A 1 99 ? -0.852 -15.204 -9.893 1.00 90.25 99 ASN A C 1
ATOM 772 O O . ASN A 1 99 ? -1.511 -15.903 -9.130 1.00 90.25 99 ASN A O 1
ATOM 776 N N . GLY A 1 100 ? -1.433 -14.426 -10.814 1.00 91.81 100 GLY A N 1
ATOM 777 C CA . GLY A 1 100 ? -2.882 -14.339 -11.010 1.00 91.81 100 GLY A CA 1
ATOM 778 C C . GLY A 1 100 ? -3.605 -13.358 -10.083 1.00 91.81 100 GLY A C 1
ATOM 779 O O . GLY A 1 100 ? -4.816 -13.192 -10.225 1.00 91.81 100 GLY A O 1
ATOM 780 N N . LEU A 1 101 ? -2.898 -12.676 -9.176 1.00 94.75 101 LEU A N 1
ATOM 781 C CA . LEU A 1 101 ? -3.485 -11.605 -8.376 1.00 94.75 101 LEU A CA 1
ATOM 782 C C . LEU A 1 101 ? -3.762 -10.361 -9.240 1.00 94.75 101 LEU A C 1
ATOM 784 O O . LEU A 1 101 ? -2.965 -10.024 -10.122 1.00 94.75 101 LEU A O 1
ATOM 788 N N . PRO A 1 102 ? -4.874 -9.649 -8.994 1.00 95.50 102 PRO A N 1
ATOM 789 C CA . PRO A 1 102 ? -5.129 -8.361 -9.626 1.00 95.50 102 PRO A CA 1
ATOM 790 C C . PRO A 1 102 ? -4.096 -7.310 -9.193 1.00 95.50 102 PRO A C 1
ATOM 792 O O . PRO A 1 102 ? -3.596 -7.338 -8.066 1.00 95.50 102 PRO A O 1
ATOM 795 N N . ILE A 1 103 ? -3.817 -6.355 -10.085 1.00 95.38 103 ILE A N 1
ATOM 796 C CA . ILE A 1 103 ? -2.945 -5.202 -9.823 1.00 95.38 103 ILE A CA 1
ATOM 797 C C . ILE A 1 103 ? -3.793 -3.956 -9.563 1.00 95.38 103 ILE A C 1
ATOM 799 O O . ILE A 1 103 ? -4.813 -3.743 -10.222 1.00 95.38 103 ILE A O 1
ATOM 803 N N . ILE A 1 104 ? -3.329 -3.102 -8.653 1.00 96.12 104 ILE A N 1
ATOM 804 C CA . ILE A 1 104 ? -3.807 -1.732 -8.496 1.00 96.12 104 ILE A CA 1
ATOM 805 C C . ILE A 1 104 ? -2.651 -0.726 -8.510 1.00 96.12 104 ILE A C 1
ATOM 807 O O . ILE A 1 104 ? -1.576 -0.986 -7.968 1.00 96.12 104 ILE A O 1
ATOM 811 N N . ASP A 1 105 ? -2.888 0.440 -9.116 1.00 96.81 105 ASP A N 1
ATOM 812 C CA . ASP A 1 105 ? -1.971 1.578 -9.025 1.00 96.81 105 ASP A CA 1
ATOM 813 C C . ASP A 1 105 ? -1.980 2.148 -7.589 1.00 96.81 105 ASP A C 1
ATOM 815 O O . ASP A 1 105 ? -3.062 2.298 -7.007 1.00 96.81 105 ASP A O 1
ATOM 819 N N . PRO A 1 106 ? -0.815 2.474 -6.997 1.00 97.50 106 PRO A N 1
ATOM 820 C CA . PRO A 1 106 ? -0.746 3.004 -5.635 1.00 97.50 106 PRO A CA 1
ATOM 821 C C . PRO A 1 106 ? -1.525 4.316 -5.435 1.00 97.50 106 PRO A C 1
ATOM 823 O O . PRO A 1 106 ? -2.136 4.489 -4.382 1.00 97.50 106 PRO A O 1
ATOM 826 N N . ASP A 1 107 ? -1.606 5.203 -6.433 1.00 96.62 107 ASP A N 1
ATOM 827 C CA . ASP A 1 107 ? -2.389 6.441 -6.303 1.00 96.62 107 ASP A CA 1
ATOM 828 C C . ASP A 1 107 ? -3.891 6.163 -6.371 1.00 96.62 107 ASP A C 1
ATOM 830 O O . ASP A 1 107 ? -4.675 6.819 -5.685 1.00 96.62 107 ASP A O 1
ATOM 834 N N . LEU A 1 108 ? -4.313 5.157 -7.146 1.00 95.31 108 LEU A N 1
ATOM 835 C CA . LEU A 1 108 ? -5.709 4.717 -7.145 1.00 95.31 108 LEU A CA 1
ATOM 836 C C . LEU A 1 108 ? -6.096 4.127 -5.783 1.00 95.31 108 LEU A C 1
ATOM 838 O O . LEU A 1 108 ? -7.173 4.433 -5.273 1.00 95.31 108 LEU A O 1
ATOM 842 N N . LEU A 1 109 ? -5.214 3.328 -5.176 1.00 97.06 109 LEU A N 1
ATOM 843 C CA . LEU A 1 109 ? -5.413 2.793 -3.830 1.00 97.06 109 LEU A CA 1
ATOM 844 C C . LEU A 1 109 ? -5.614 3.921 -2.807 1.00 97.06 109 LEU A C 1
ATOM 846 O O . LEU A 1 109 ? -6.622 3.939 -2.096 1.00 97.06 109 LEU A O 1
ATOM 850 N N . LEU A 1 110 ? -4.683 4.878 -2.759 1.00 96.44 110 LEU A N 1
ATOM 851 C CA . LEU A 1 110 ? -4.767 6.026 -1.855 1.00 96.44 110 LEU A CA 1
ATOM 852 C C . LEU A 1 110 ? -6.003 6.889 -2.150 1.00 96.44 110 LEU A C 1
ATOM 854 O O . LEU A 1 110 ? -6.681 7.333 -1.222 1.00 96.44 110 LEU A O 1
ATOM 858 N N . GLY A 1 111 ? -6.347 7.077 -3.425 1.00 93.38 111 GLY A N 1
ATOM 859 C CA . GLY A 1 111 ? -7.520 7.831 -3.861 1.00 93.38 111 GLY A CA 1
ATOM 860 C C . GLY A 1 111 ? -8.841 7.222 -3.386 1.00 93.38 111 GLY A C 1
ATOM 861 O O . GLY A 1 111 ? -9.702 7.956 -2.900 1.00 93.38 111 GLY A O 1
ATOM 862 N N . VAL A 1 112 ? -8.990 5.893 -3.452 1.00 92.62 112 VAL A N 1
ATOM 863 C CA . VAL A 1 112 ? -10.180 5.185 -2.941 1.00 92.62 112 VAL A CA 1
ATOM 864 C C . VAL A 1 112 ? -10.368 5.463 -1.454 1.00 92.62 112 VAL A C 1
ATOM 866 O O . VAL A 1 112 ? -11.428 5.938 -1.045 1.00 92.62 112 VAL A O 1
ATOM 869 N N . TYR A 1 113 ? -9.339 5.227 -0.637 1.00 94.19 113 TYR A N 1
ATOM 870 C CA . TYR A 1 113 ? -9.459 5.438 0.806 1.00 94.19 113 TYR A CA 1
ATOM 871 C C . TYR A 1 113 ? -9.608 6.917 1.165 1.00 94.19 113 TYR A C 1
ATOM 873 O O . TYR A 1 113 ? -10.341 7.236 2.099 1.00 94.19 113 TYR A O 1
ATOM 881 N N . THR A 1 114 ? -8.988 7.825 0.404 1.00 92.81 114 THR A N 1
ATOM 882 C CA . THR A 1 114 ? -9.160 9.273 0.590 1.00 92.81 114 THR A CA 1
ATOM 883 C C . THR A 1 114 ? -10.614 9.673 0.364 1.00 92.81 114 THR A C 1
ATOM 885 O O . THR A 1 114 ? -11.173 10.416 1.165 1.00 92.81 114 THR A O 1
ATOM 888 N N . GLN A 1 115 ? -11.281 9.140 -0.662 1.00 88.25 115 GLN A N 1
ATOM 889 C CA . GLN A 1 115 ? -12.705 9.414 -0.890 1.00 88.25 115 GLN A CA 1
ATOM 890 C C . GLN A 1 115 ? -13.589 8.847 0.229 1.00 88.25 115 GLN A C 1
ATOM 892 O O . GLN A 1 115 ? -14.543 9.499 0.657 1.00 88.25 115 GLN A O 1
ATOM 897 N N . LEU A 1 116 ? -13.239 7.679 0.775 1.00 87.69 116 LEU A N 1
ATOM 898 C CA . LEU A 1 116 ? -13.952 7.085 1.910 1.00 87.69 116 LEU A CA 1
ATOM 899 C C . LEU A 1 116 ? -13.844 7.919 3.201 1.00 87.69 116 LEU A C 1
ATOM 901 O O . LEU A 1 116 ? -14.724 7.801 4.051 1.00 87.69 116 LEU A O 1
ATOM 905 N N . THR A 1 117 ? -12.844 8.804 3.345 1.00 84.25 117 THR A N 1
ATOM 906 C CA . THR A 1 117 ? -12.78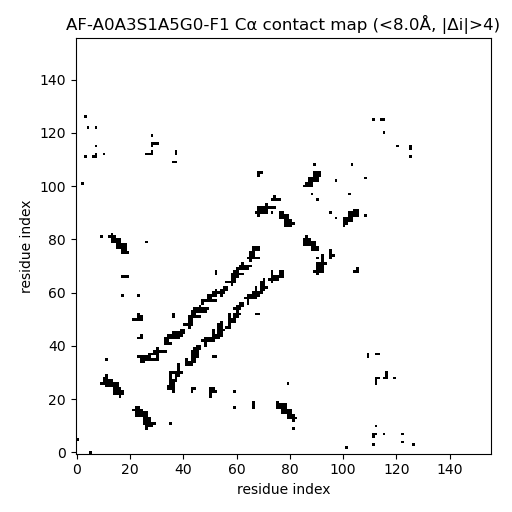4 9.758 4.478 1.00 84.25 117 THR A CA 1
ATOM 907 C C . THR A 1 117 ? -13.956 10.746 4.464 1.00 84.25 117 THR A C 1
ATOM 909 O O . THR A 1 117 ? -14.446 11.142 5.518 1.00 84.25 117 THR A O 1
ATOM 912 N N . GLN A 1 118 ? -14.423 11.127 3.270 1.00 73.00 118 GLN A N 1
ATOM 913 C CA . GLN A 1 118 ? -15.470 12.133 3.064 1.00 73.00 118 GLN A CA 1
ATOM 914 C C . GLN A 1 118 ? -16.867 11.505 2.994 1.00 73.00 118 GLN A C 1
ATOM 916 O O . GLN A 1 118 ? -17.875 12.193 3.143 1.00 73.00 118 GLN A O 1
ATOM 921 N N . SER A 1 119 ? -16.956 10.200 2.726 1.00 61.44 119 SER A N 1
ATOM 922 C CA . SER A 1 119 ? -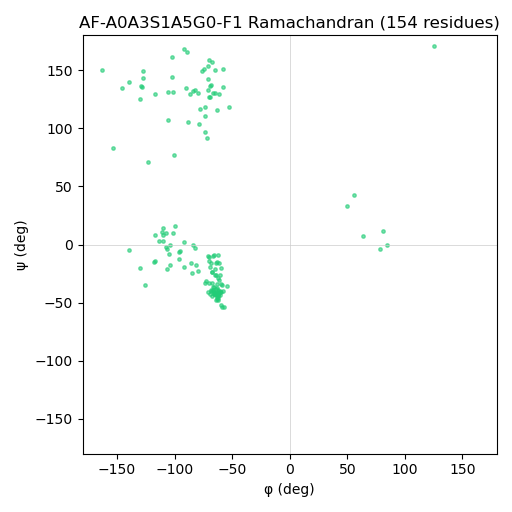18.220 9.471 2.571 1.00 61.44 119 SER A CA 1
ATOM 923 C C . SER A 1 119 ? -18.035 7.987 2.920 1.00 61.44 119 SER A C 1
ATOM 925 O O . SER A 1 119 ? -17.889 7.161 2.018 1.00 61.44 119 SER A O 1
ATOM 927 N N . PRO A 1 120 ? -18.084 7.618 4.216 1.00 57.59 120 PRO A N 1
ATOM 928 C CA . PRO A 1 120 ? -17.698 6.287 4.707 1.00 57.59 120 PRO A CA 1
ATOM 929 C C . PRO A 1 120 ? -18.524 5.100 4.181 1.00 57.59 120 PRO A C 1
ATOM 931 O O . PRO A 1 120 ? -18.175 3.955 4.447 1.00 57.59 120 PRO A O 1
ATOM 934 N N . THR A 1 121 ? -19.635 5.341 3.475 1.00 55.44 121 THR A N 1
ATOM 935 C CA . THR A 1 121 ? -20.611 4.296 3.104 1.00 55.44 121 THR A CA 1
ATOM 936 C C . THR A 1 121 ? -21.177 4.396 1.685 1.00 55.44 121 THR A C 1
ATOM 938 O O . THR A 1 121 ? -21.908 3.499 1.272 1.00 55.44 121 THR A O 1
ATOM 941 N N . ASN A 1 122 ? -20.866 5.437 0.902 1.00 61.72 122 ASN A N 1
ATOM 942 C CA . ASN A 1 122 ? -21.514 5.631 -0.402 1.00 61.72 122 ASN A CA 1
ATOM 943 C C . ASN A 1 122 ? -20.635 5.162 -1.573 1.00 61.72 122 ASN A C 1
ATOM 945 O O . ASN A 1 122 ? -20.038 5.960 -2.296 1.00 61.72 122 ASN A O 1
ATOM 949 N N . VAL A 1 123 ? -20.582 3.840 -1.758 1.00 60.91 123 VAL A N 1
ATOM 950 C CA . VAL A 1 123 ? -19.809 3.155 -2.816 1.00 60.91 123 VAL A CA 1
ATOM 951 C C . VAL A 1 123 ? -20.149 3.681 -4.213 1.00 60.91 123 VAL A C 1
ATOM 953 O O . VAL A 1 123 ? -19.262 3.842 -5.047 1.00 60.91 123 VAL A O 1
ATOM 956 N N . ASN A 1 124 ? -21.417 4.031 -4.447 1.00 63.97 124 ASN A N 1
ATOM 957 C CA . ASN A 1 124 ? -21.890 4.543 -5.733 1.00 63.97 124 ASN A CA 1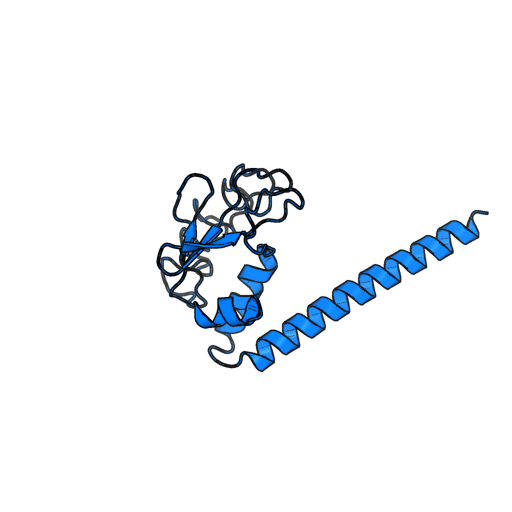
ATOM 958 C C . ASN A 1 124 ? -21.287 5.915 -6.071 1.00 63.97 124 ASN A C 1
ATOM 960 O O . ASN A 1 124 ? -20.962 6.167 -7.228 1.00 63.97 124 ASN A O 1
ATOM 964 N N . LEU A 1 125 ? -21.093 6.788 -5.076 1.00 65.00 125 LEU A N 1
ATOM 965 C CA . LEU A 1 125 ? -20.455 8.095 -5.280 1.00 65.00 125 LEU A CA 1
ATOM 966 C C . LEU A 1 125 ? -18.954 7.956 -5.562 1.00 65.00 125 LEU A C 1
ATOM 968 O O . LEU A 1 125 ? -18.441 8.622 -6.460 1.00 65.00 125 LEU A O 1
ATOM 972 N N . VAL A 1 126 ? -18.271 7.054 -4.851 1.00 66.44 126 VAL A N 1
ATOM 973 C CA . VAL A 1 126 ? -16.845 6.740 -5.068 1.00 66.44 126 VAL A CA 1
ATOM 974 C C . VAL A 1 126 ? -16.631 6.175 -6.474 1.00 66.44 126 VAL A C 1
ATOM 976 O O . VAL A 1 126 ? -15.779 6.647 -7.226 1.00 66.44 126 VAL A O 1
ATOM 979 N N . GLN A 1 127 ? -17.454 5.203 -6.878 1.00 65.81 127 GLN A N 1
ATOM 980 C CA . GLN A 1 127 ? -17.403 4.639 -8.224 1.00 65.81 127 GLN A CA 1
ATOM 981 C C . GLN A 1 127 ? -17.710 5.685 -9.299 1.00 65.81 127 GLN A C 1
ATOM 983 O O . GLN A 1 127 ? -16.986 5.747 -10.289 1.00 65.81 127 GLN A O 1
ATOM 988 N N . ALA A 1 128 ? -18.732 6.525 -9.110 1.00 69.38 128 ALA A N 1
ATOM 989 C CA . ALA A 1 128 ? -19.066 7.577 -10.065 1.00 69.38 128 ALA A CA 1
ATOM 990 C C . ALA A 1 128 ? -17.909 8.573 -10.237 1.00 69.38 128 ALA A C 1
ATOM 992 O O . ALA A 1 128 ? -17.555 8.908 -11.365 1.00 69.38 128 ALA A O 1
ATOM 993 N N . HIS A 1 129 ? -17.267 8.995 -9.143 1.00 68.94 129 HIS A N 1
ATOM 994 C CA . HIS A 1 129 ? -16.137 9.922 -9.205 1.00 68.94 129 HIS A CA 1
ATOM 995 C C . HIS A 1 129 ? -14.894 9.291 -9.854 1.00 68.94 129 HIS A C 1
ATOM 997 O O . HIS A 1 129 ? -14.213 9.918 -10.660 1.00 68.94 129 HIS A O 1
ATOM 1003 N N . LEU A 1 130 ? -14.602 8.020 -9.573 1.00 68.44 130 LEU A N 1
ATOM 1004 C CA . LEU A 1 130 ? -13.491 7.318 -10.227 1.00 68.44 130 LEU A CA 1
ATOM 1005 C C . LEU A 1 130 ? -13.769 7.036 -11.709 1.00 68.44 130 LEU A C 1
ATOM 1007 O O . LEU A 1 130 ? -12.850 7.082 -12.529 1.00 68.44 130 LEU A O 1
ATOM 1011 N N . GLN A 1 131 ? -15.024 6.783 -12.079 1.00 73.00 131 GLN A N 1
ATOM 1012 C CA . GLN A 1 131 ? -15.433 6.637 -13.475 1.00 73.00 131 GLN A CA 1
ATOM 1013 C C . GLN A 1 131 ? -15.278 7.948 -14.246 1.00 73.00 131 GLN A C 1
ATOM 1015 O O . GLN A 1 131 ? -14.751 7.926 -15.356 1.00 73.00 131 GLN A O 1
ATOM 1020 N N . THR A 1 132 ? -15.651 9.095 -13.671 1.00 70.00 132 THR A N 1
ATOM 1021 C CA . THR A 1 132 ? -15.446 10.389 -14.339 1.00 70.00 132 THR A CA 1
ATOM 1022 C C . THR A 1 132 ? -13.961 10.725 -14.476 1.00 70.00 132 THR A C 1
ATOM 1024 O O . THR A 1 132 ? -13.541 11.163 -15.546 1.00 70.00 132 THR A O 1
ATOM 1027 N N . LEU A 1 133 ? -13.135 10.439 -13.462 1.00 64.88 133 LEU A N 1
ATOM 1028 C CA . LEU A 1 133 ? -11.679 10.627 -13.534 1.00 64.88 133 LEU A CA 1
ATOM 1029 C C . LEU A 1 133 ? -11.017 9.724 -14.588 1.00 64.88 133 LEU A C 1
ATOM 1031 O O . LEU A 1 133 ? -10.161 10.178 -15.348 1.00 64.88 133 LEU A O 1
ATOM 1035 N N . THR A 1 134 ? -11.426 8.456 -14.674 1.00 70.38 134 THR A N 1
ATOM 1036 C CA . THR A 1 134 ? -10.896 7.518 -15.681 1.00 70.38 134 THR A CA 1
ATOM 1037 C C . THR A 1 134 ? -11.398 7.813 -17.093 1.00 70.38 134 THR A C 1
ATOM 1039 O O . THR A 1 134 ? -10.674 7.583 -18.059 1.00 70.38 134 THR A O 1
ATOM 1042 N N . GLN A 1 135 ? -12.614 8.335 -17.251 1.00 72.19 135 GLN A N 1
ATOM 1043 C CA . GLN A 1 135 ? -13.108 8.808 -18.546 1.00 72.19 135 GLN A CA 1
ATOM 1044 C C . GLN A 1 135 ? -12.361 10.069 -18.996 1.00 72.19 135 GLN A C 1
ATOM 1046 O O . GLN A 1 135 ? -11.937 10.135 -20.148 1.00 72.19 135 GLN A O 1
ATOM 1051 N N . ALA A 1 136 ? -12.119 11.017 -18.085 1.00 67.50 136 ALA A N 1
ATOM 1052 C CA . ALA A 1 136 ? -11.364 12.235 -18.371 1.00 67.50 136 ALA A CA 1
ATOM 1053 C C . ALA A 1 136 ? -9.898 11.949 -18.748 1.00 67.50 136 ALA A C 1
ATOM 1055 O O . ALA A 1 136 ? -9.347 12.571 -19.658 1.00 67.50 136 ALA A O 1
ATOM 1056 N N . SER A 1 137 ? -9.250 10.978 -18.095 1.00 66.12 137 SER A N 1
ATOM 1057 C CA . SER A 1 137 ? -7.880 10.591 -18.452 1.00 66.12 137 SER A CA 1
ATOM 1058 C C . SER A 1 137 ? -7.807 9.919 -19.827 1.00 66.12 137 SER A C 1
ATOM 1060 O O . SER A 1 137 ? -6.917 10.243 -20.617 1.00 66.12 137 SER A O 1
ATOM 1062 N N . LYS A 1 138 ? -8.775 9.054 -20.161 1.00 75.31 138 LYS A N 1
ATOM 1063 C CA . LYS A 1 138 ? -8.894 8.447 -21.497 1.00 75.31 138 LYS A CA 1
ATOM 1064 C C . LYS A 1 138 ? -9.123 9.497 -22.583 1.00 75.31 138 LYS A C 1
ATOM 1066 O O . LYS A 1 138 ? -8.409 9.481 -23.582 1.00 75.31 138 LYS A O 1
ATOM 1071 N N . SER A 1 139 ? -10.037 10.448 -22.371 1.00 77.69 139 SER A N 1
ATOM 1072 C CA . SER A 1 139 ? -10.291 11.513 -23.349 1.00 77.69 139 SER A CA 1
ATOM 1073 C C . SER A 1 139 ? -9.071 12.411 -23.564 1.00 77.69 139 SER A C 1
ATOM 1075 O O . SER A 1 139 ? -8.785 12.802 -24.695 1.00 77.69 139 SER A O 1
ATOM 1077 N N . ASN A 1 140 ? -8.304 12.700 -22.508 1.00 81.81 140 ASN A N 1
ATOM 1078 C CA . ASN A 1 140 ? -7.063 13.467 -22.628 1.00 81.81 140 ASN A CA 1
ATOM 1079 C C . ASN A 1 140 ? -6.000 12.704 -23.434 1.00 81.81 140 ASN A C 1
ATOM 1081 O O . ASN A 1 140 ? -5.356 13.290 -24.304 1.00 81.81 140 ASN A O 1
ATOM 1085 N N . ALA A 1 141 ? -5.846 11.397 -23.201 1.00 80.88 141 ALA A N 1
ATOM 1086 C CA . ALA A 1 141 ? -4.926 10.557 -23.970 1.00 80.88 141 ALA A CA 1
ATOM 1087 C C . ALA A 1 141 ? -5.310 10.490 -25.461 1.00 80.88 141 ALA A C 1
ATOM 1089 O O . ALA A 1 141 ? -4.450 10.582 -26.339 1.00 80.88 141 ALA A O 1
ATOM 1090 N N . GLU A 1 142 ? -6.604 10.391 -25.766 1.00 87.81 142 GLU A N 1
ATOM 1091 C CA . GLU A 1 142 ? -7.114 10.421 -27.140 1.00 87.81 142 GLU A CA 1
ATOM 1092 C C . GLU A 1 142 ? -6.872 11.773 -27.822 1.00 87.81 142 GLU A C 1
ATOM 1094 O O . GLU A 1 142 ? -6.456 11.812 -28.983 1.00 87.81 142 GLU A O 1
ATOM 1099 N N . ALA A 1 143 ? -7.075 12.882 -27.106 1.00 85.00 143 ALA A N 1
ATOM 1100 C CA . ALA A 1 143 ? -6.801 14.223 -27.615 1.00 85.00 143 ALA A CA 1
ATOM 1101 C C . ALA A 1 143 ? -5.312 14.418 -27.944 1.00 85.00 143 ALA A C 1
ATOM 1103 O O . ALA A 1 143 ? -4.983 14.951 -29.005 1.00 85.00 143 ALA A O 1
ATOM 1104 N N . ILE A 1 144 ? -4.413 13.923 -27.086 1.00 87.62 144 ILE A N 1
ATOM 1105 C CA . ILE A 1 144 ? -2.963 13.952 -27.321 1.00 87.62 144 ILE A CA 1
ATOM 1106 C C . ILE A 1 144 ? -2.601 13.126 -28.562 1.00 87.62 144 ILE A C 1
ATOM 1108 O O . ILE A 1 144 ? -1.888 13.614 -29.439 1.00 87.62 144 ILE A O 1
ATOM 1112 N N . ASN A 1 145 ? -3.136 11.909 -28.689 1.00 89.25 145 ASN A N 1
ATOM 1113 C CA . ASN A 1 145 ? -2.888 11.060 -29.856 1.00 89.25 145 ASN A CA 1
ATOM 1114 C C . ASN A 1 145 ? -3.371 11.708 -31.160 1.00 89.25 145 ASN A C 1
ATOM 1116 O O . ASN A 1 145 ? -2.659 11.670 -32.164 1.00 89.25 145 ASN A O 1
ATOM 1120 N N . ARG A 1 146 ? -4.540 12.358 -31.152 1.00 88.00 146 ARG A N 1
ATOM 1121 C CA . ARG A 1 146 ? -5.030 13.115 -32.314 1.00 88.00 146 ARG A CA 1
ATOM 1122 C C . ARG A 1 146 ? -4.129 14.301 -32.645 1.00 88.00 146 ARG A C 1
ATOM 1124 O O . ARG A 1 146 ? -3.804 14.494 -33.812 1.00 88.00 146 ARG A O 1
ATOM 1131 N N . ALA A 1 147 ? -3.690 15.06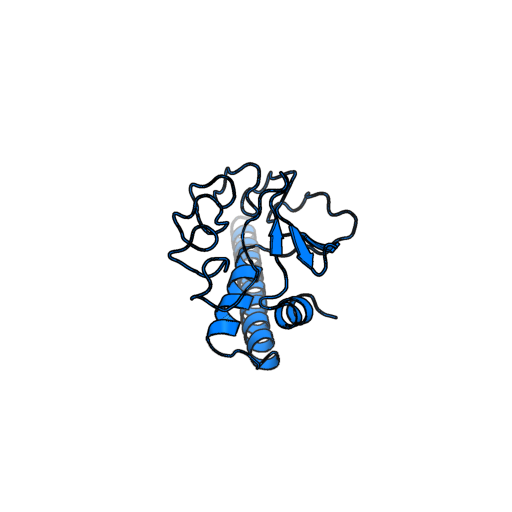1 -31.644 1.00 85.94 147 ALA A N 1
ATOM 1132 C CA . ALA A 1 147 ? -2.783 16.187 -31.852 1.00 85.94 147 ALA A CA 1
ATOM 1133 C C . ALA A 1 147 ? -1.444 15.740 -32.470 1.00 85.94 147 ALA A C 1
ATOM 1135 O O . ALA A 1 147 ? -0.951 16.393 -33.388 1.00 85.94 147 ALA A O 1
ATOM 1136 N N . MET A 1 148 ? -0.901 14.597 -32.035 1.00 87.19 148 MET A N 1
ATOM 1137 C CA . MET A 1 148 ? 0.308 14.004 -32.620 1.00 87.19 148 MET A CA 1
ATOM 1138 C C . MET A 1 148 ? 0.104 13.522 -34.062 1.00 87.19 148 MET A C 1
ATOM 1140 O O . MET A 1 148 ? 0.990 13.682 -34.895 1.00 87.19 148 MET A O 1
ATOM 1144 N N . GLN A 1 149 ? -1.054 12.940 -34.385 1.00 87.38 149 GLN A N 1
ATOM 1145 C CA . GLN A 1 149 ? -1.359 12.539 -35.763 1.00 87.38 149 GLN A CA 1
ATOM 1146 C C . GLN A 1 149 ? -1.483 13.750 -36.691 1.00 87.38 149 GLN A C 1
ATOM 1148 O O . GLN A 1 149 ? -0.967 13.729 -37.807 1.00 87.38 149 GLN A O 1
ATOM 1153 N N . ILE A 1 150 ? -2.125 14.820 -36.216 1.00 86.50 150 ILE A N 1
ATOM 1154 C CA . ILE A 1 150 ? -2.269 16.068 -36.967 1.00 86.50 150 ILE A CA 1
ATOM 1155 C C . ILE A 1 150 ? -0.895 16.702 -37.210 1.00 86.50 150 ILE A C 1
ATOM 1157 O O . ILE A 1 150 ? -0.578 17.034 -38.353 1.00 86.50 150 ILE A O 1
ATOM 1161 N N . SER A 1 151 ? -0.045 16.816 -36.184 1.00 83.06 151 SER A N 1
ATOM 1162 C CA . SER A 1 151 ? 1.306 17.361 -36.361 1.00 83.06 151 SER A CA 1
ATOM 1163 C C . SER A 1 151 ? 2.150 16.502 -37.306 1.00 83.06 151 SER A C 1
ATOM 1165 O O . SER A 1 151 ? 2.764 17.042 -38.221 1.00 83.06 151 SER A O 1
ATOM 1167 N N . ALA A 1 152 ? 2.105 15.172 -37.185 1.00 81.44 152 ALA A N 1
ATOM 1168 C CA . ALA A 1 152 ? 2.806 14.258 -38.089 1.00 81.44 152 ALA A CA 1
ATOM 1169 C C . ALA A 1 152 ? 2.326 14.356 -39.550 1.00 81.44 152 ALA A C 1
ATOM 1171 O O . ALA A 1 152 ? 3.104 14.105 -40.470 1.00 81.44 152 ALA A O 1
ATOM 1172 N N . SER A 1 153 ? 1.062 14.727 -39.776 1.00 82.06 153 SER A N 1
ATOM 1173 C CA . SER A 1 153 ? 0.507 14.939 -41.119 1.00 82.06 153 SER A CA 1
ATOM 1174 C C . SER A 1 153 ? 0.869 16.297 -41.734 1.00 82.06 153 SER A C 1
ATOM 1176 O O . SER A 1 153 ? 0.867 16.412 -42.953 1.00 82.06 153 SER A O 1
ATOM 1178 N N . MET A 1 154 ? 1.214 17.300 -40.915 1.00 74.12 154 MET A N 1
ATOM 1179 C CA . MET A 1 154 ? 1.608 18.642 -41.372 1.00 74.12 154 MET A CA 1
ATOM 1180 C C . MET A 1 154 ? 3.076 18.748 -41.818 1.00 74.12 154 MET A C 1
ATOM 1182 O O . MET A 1 154 ? 3.429 19.705 -42.498 1.00 74.12 154 MET A O 1
ATOM 1186 N N . PHE A 1 155 ? 3.928 17.791 -41.441 1.00 71.12 155 PHE A N 1
ATOM 1187 C CA . PHE A 1 155 ? 5.345 17.735 -41.838 1.00 71.12 155 PHE A CA 1
ATOM 1188 C C . PHE A 1 155 ? 5.617 16.760 -43.002 1.00 71.12 155 PHE A C 1
ATOM 1190 O O . PHE A 1 155 ? 6.767 16.377 -43.221 1.00 71.12 155 PHE A O 1
ATOM 1197 N N . ARG A 1 156 ? 4.574 16.331 -43.723 1.00 57.34 156 ARG A N 1
ATOM 1198 C CA . ARG A 1 156 ? 4.681 15.524 -44.948 1.00 57.34 156 ARG A CA 1
ATOM 1199 C C . ARG A 1 156 ? 4.545 16.372 -46.201 1.00 57.34 156 ARG A C 1
ATOM 1201 O O . ARG A 1 156 ? 3.742 17.327 -46.171 1.00 57.34 156 ARG A O 1
#

pLDDT: mean 90.08, std 11.4, range [55.44, 98.75]

Foldseek 3Di:
DDPLVVLLVCAQQKFKAFLVRHTQAGLHLPLPDLRHLCVCPHLRNHCCRQSHLNPCPHLQNHCPRLRHQNPLPNQRYMFIAGPNHTAEGEHPNPPHDAVPHHYDHPVVSVLSSPVCNVPVPCSVVSVVVVVVVVVVVVVVVVVVVVVVVVVVVVVD

Organism: NCBI:txid211165

Secondary structure (DSSP, 8-state):
--HHHHHHHTTTTEEEE-TTS-EEEEE-S-TT-TTBTT-TTSTTTSTT-TT-TT-TTSTTTSTT-TT-TT-TT-SS--EEEETTEEEEEE-S-TT---TTPPEE-HHHHHHHHHHHHH-TT-HHHHHHHHHHHHHHHHHHHHHHHHHHHHHHHHT-

Radius of gyration: 17.29 Å; Cα contacts (8 Å, |Δi|>4): 326; chains: 1; bounding box: 36×34×59 Å

Sequence (156 aa):
MQIIDFLVSVNGNAQLWGGDGQFLGVVSSNIYDVNSILNQYGFYGGQYGVFSISNPYGLYGGQWGVYSPYNPYCTYPPVIVYGNNPVIIVTRNPYAQTNGLPIIDPDLLLGVYTQLTQSPTNVNLVQAHLQTLTQASKSNAEAINRAMQISASMFR

Solvent-accessible surface area (backbone atoms only — not comparable to full-atom values): 7924 Å² total; per-residue (Å²): 132,57,75,66,60,50,54,63,74,34,54,65,65,22,33,34,28,32,54,85,72,45,78,27,25,27,48,20,42,48,51,82,42,68,48,8,43,51,5,61,88,22,48,14,15,2,58,82,11,75,41,1,51,57,2,62,86,22,50,30,17,4,62,80,13,67,31,2,24,58,6,64,79,20,75,37,38,22,32,36,30,46,92,92,36,82,61,35,36,30,36,55,22,93,79,49,82,53,93,86,43,52,77,40,45,55,67,57,57,53,49,55,33,56,51,33,59,80,42,82,79,50,65,67,58,55,50,51,53,51,49,52,54,54,50,52,52,51,53,52,53,52,50,51,53,51,53,51,52,53,55,61,58,70,77,106